Protein AF-A0A2M9IHD3-F1 (afdb_monomer_lite)

pLDDT: mean 84.67, std 17.55, range [37.66, 98.06]

Radius of gyration: 22.71 Å; chains: 1; bounding box: 38×75×47 Å

Sequence (118 aa):
MARRGKSAPREAASTNPVRHGYILTERGHSLRPVMVALAAWGNRHLAPQDRAMILVDAETGQEAEPVVVDARTGKSLDDSDAYVFTAGPAAGGPMRARHTELERQRRSRSAEPEPGAA

Secondary structure (DSSP, 8-state):
------PPP-PPP-TTTT-------HHHHTTHHHHHHHHHHHHTTS-GGG-S---B-TTT-PBP----B-TTT--BS--TTTS-----TT--HHHHHHHHHHHHHHHHHHTS--TT--

Foldseek 3Di:
DDDDDPDDDFDFDDDPPGDTDDDADPVRVVCVLVVQVVLLVVCVPDDPVRRPDFDADPPPRHGDNDFDADPVPRHGPPPPVVDDDAADPPGDPVRNVVRVVVVVVVVVVVPDDDPDDD

Structure (mmCIF, N/CA/C/O backbone):
data_AF-A0A2M9IHD3-F1
#
_entry.id   AF-A0A2M9IHD3-F1
#
loop_
_atom_site.group_PDB
_atom_site.id
_atom_site.type_symbol
_atom_site.label_atom_id
_atom_site.label_alt_id
_atom_site.label_comp_id
_atom_site.label_asym_id
_atom_site.label_entity_id
_atom_site.label_seq_id
_atom_site.pdbx_PDB_ins_code
_atom_site.Cartn_x
_atom_site.Cartn_y
_atom_site.Cartn_z
_atom_site.occupancy
_atom_site.B_iso_or_equiv
_atom_site.auth_seq_id
_atom_site.auth_comp_id
_atom_site.auth_asym_id
_atom_site.auth_atom_id
_atom_site.pdbx_PDB_model_num
ATOM 1 N N . MET A 1 1 ? 21.195 10.715 -25.437 1.00 41.06 1 MET A N 1
ATOM 2 C CA . MET A 1 1 ? 20.824 10.046 -24.168 1.00 41.06 1 MET A CA 1
ATOM 3 C C . MET A 1 1 ? 21.529 10.749 -23.015 1.00 41.06 1 MET A C 1
ATOM 5 O O . MET A 1 1 ? 22.746 10.799 -23.040 1.00 41.06 1 MET A O 1
ATOM 9 N N . ALA A 1 2 ? 20.800 11.278 -22.028 1.00 37.66 2 ALA A N 1
ATOM 10 C CA . ALA A 1 2 ? 21.337 11.607 -20.701 1.00 37.66 2 ALA A CA 1
ATOM 11 C C . ALA A 1 2 ? 20.174 11.611 -19.694 1.00 37.66 2 ALA A C 1
ATOM 13 O O . ALA A 1 2 ? 19.238 12.401 -19.816 1.00 37.66 2 ALA A O 1
ATOM 14 N N . ARG A 1 3 ? 20.195 10.665 -18.746 1.00 44.22 3 ARG A N 1
ATOM 15 C CA . ARG A 1 3 ? 19.185 10.523 -17.688 1.00 44.22 3 ARG A CA 1
ATOM 16 C C . ARG A 1 3 ? 19.289 11.726 -16.752 1.00 44.22 3 ARG A C 1
ATOM 18 O O . ARG A 1 3 ? 20.282 11.877 -16.050 1.00 44.22 3 ARG A O 1
ATOM 25 N N . ARG A 1 4 ? 18.263 12.576 -16.743 1.00 42.84 4 ARG A N 1
ATOM 26 C CA . ARG A 1 4 ? 18.150 13.699 -15.809 1.00 42.84 4 ARG A CA 1
ATOM 27 C C . ARG A 1 4 ? 17.711 13.139 -14.450 1.00 42.84 4 ARG A C 1
ATOM 29 O O . ARG A 1 4 ? 16.627 12.569 -14.336 1.00 42.84 4 ARG A O 1
ATOM 36 N N . GLY A 1 5 ? 18.596 13.213 -13.457 1.00 44.59 5 GLY A N 1
ATOM 37 C CA . GLY A 1 5 ? 18.320 12.788 -12.086 1.00 44.59 5 GLY A CA 1
ATOM 38 C C . GLY A 1 5 ? 17.149 13.572 -11.492 1.00 44.59 5 GLY A C 1
ATOM 39 O O . GLY A 1 5 ? 17.089 14.793 -11.618 1.00 44.59 5 GLY A O 1
ATOM 40 N N . LYS A 1 6 ? 16.204 12.867 -10.860 1.00 51.09 6 LYS A N 1
ATOM 41 C CA . LYS A 1 6 ? 15.128 13.468 -10.061 1.00 51.09 6 LYS A CA 1
ATOM 42 C C . LYS A 1 6 ? 15.717 13.963 -8.738 1.00 51.09 6 LYS A C 1
ATOM 44 O O . LYS A 1 6 ? 15.665 13.250 -7.741 1.00 51.09 6 LYS A O 1
ATOM 49 N N . SER A 1 7 ? 16.298 15.156 -8.737 1.00 49.62 7 SER A N 1
ATOM 50 C CA . SER A 1 7 ? 16.605 15.872 -7.498 1.00 49.62 7 SER A CA 1
ATOM 51 C C . SER A 1 7 ? 15.348 16.609 -7.041 1.00 49.62 7 SER A C 1
ATOM 53 O O . SER A 1 7 ? 14.761 17.359 -7.818 1.00 49.62 7 SER A O 1
ATOM 55 N N . ALA A 1 8 ? 14.915 16.361 -5.803 1.00 58.06 8 ALA A N 1
ATOM 56 C CA . ALA A 1 8 ? 13.838 17.113 -5.161 1.00 58.06 8 ALA A CA 1
ATOM 57 C C . ALA A 1 8 ? 14.192 18.614 -5.114 1.00 58.06 8 ALA A C 1
ATOM 59 O O . ALA A 1 8 ? 15.370 18.935 -4.907 1.00 58.06 8 ALA A O 1
ATOM 60 N N . PRO A 1 9 ? 13.223 19.531 -5.292 1.00 48.25 9 PRO A N 1
ATOM 61 C CA . PRO A 1 9 ? 13.486 20.953 -5.126 1.00 48.25 9 PRO A CA 1
ATOM 62 C C . PRO A 1 9 ? 13.865 21.220 -3.662 1.00 48.25 9 PRO A C 1
ATOM 64 O O . PRO A 1 9 ? 13.101 20.935 -2.744 1.00 48.25 9 PRO A O 1
ATOM 67 N N . ARG A 1 10 ? 15.087 21.717 -3.446 1.00 57.22 10 ARG A N 1
ATOM 68 C CA . ARG A 1 10 ? 15.514 22.312 -2.177 1.00 57.22 10 ARG A CA 1
ATOM 69 C C . ARG A 1 10 ? 15.210 23.801 -2.273 1.00 57.22 10 ARG A C 1
ATOM 71 O O . ARG A 1 10 ? 15.922 24.508 -2.979 1.00 57.22 10 ARG A O 1
ATOM 78 N N . GLU A 1 11 ? 14.167 24.272 -1.603 1.00 58.88 11 GLU A N 1
ATOM 79 C CA . GLU A 1 11 ? 13.998 25.712 -1.403 1.00 58.88 11 GLU A CA 1
ATOM 80 C C . GLU A 1 11 ? 15.051 26.201 -0.399 1.00 58.88 11 GLU A C 1
ATOM 82 O O . GLU A 1 11 ? 15.329 25.547 0.613 1.00 58.88 11 GLU A O 1
ATOM 87 N N . ALA A 1 12 ? 15.711 27.313 -0.730 1.00 49.53 12 ALA A N 1
ATOM 88 C CA . ALA A 1 12 ? 16.733 27.914 0.112 1.00 49.53 12 ALA A CA 1
ATOM 89 C C . ALA A 1 12 ? 16.079 28.440 1.394 1.00 49.53 12 ALA A C 1
ATOM 91 O O . ALA A 1 12 ? 15.225 29.321 1.363 1.00 49.53 12 ALA A O 1
ATOM 92 N N . ALA A 1 13 ? 16.476 27.867 2.522 1.00 53.69 13 ALA A N 1
ATOM 93 C CA . ALA A 1 13 ? 15.867 28.128 3.809 1.00 53.69 13 ALA A CA 1
ATOM 94 C C . ALA A 1 13 ? 16.714 29.098 4.644 1.00 53.69 13 ALA A C 1
ATOM 96 O O . ALA A 1 13 ? 17.927 28.928 4.756 1.00 53.69 13 ALA A O 1
ATOM 97 N N . SER A 1 14 ? 16.017 30.093 5.203 1.00 55.59 14 SER A N 1
ATOM 98 C CA . SER A 1 14 ? 16.350 31.011 6.306 1.00 55.59 14 SER A CA 1
ATOM 99 C C . SER A 1 14 ? 17.826 31.144 6.705 1.00 55.59 14 SER A C 1
ATOM 101 O O . SER A 1 14 ? 18.459 30.216 7.214 1.00 55.59 14 SER A O 1
ATOM 103 N N . THR A 1 15 ? 18.357 32.359 6.585 1.00 60.22 15 THR A N 1
ATOM 104 C CA . THR A 1 15 ? 19.705 32.714 7.033 1.00 60.22 15 THR A CA 1
ATOM 105 C C . THR A 1 15 ? 19.782 32.827 8.559 1.00 60.22 15 THR A C 1
ATOM 107 O O . THR A 1 15 ? 19.389 33.836 9.136 1.00 60.22 15 THR A O 1
ATOM 110 N N . ASN A 1 16 ? 20.391 31.796 9.153 1.00 61.38 16 ASN A N 1
ATOM 111 C CA . ASN A 1 16 ? 21.016 31.705 10.479 1.00 61.38 16 ASN A CA 1
ATOM 112 C C . ASN A 1 16 ? 20.156 31.179 11.662 1.00 61.38 16 ASN A C 1
ATOM 114 O O . ASN A 1 16 ? 19.377 31.937 12.239 1.00 61.38 16 ASN A O 1
ATOM 118 N N . PRO A 1 17 ? 20.349 29.908 12.089 1.00 66.12 17 PRO A N 1
ATOM 119 C CA . PRO A 1 17 ? 21.169 28.873 11.447 1.00 66.12 17 PRO A CA 1
ATOM 120 C C . PRO A 1 17 ? 20.510 28.383 10.149 1.00 66.12 17 PRO A C 1
ATOM 122 O O . PRO A 1 17 ? 19.286 28.291 10.074 1.00 66.12 17 PRO A O 1
ATOM 125 N N . VAL A 1 18 ? 21.310 28.056 9.126 1.00 72.38 18 VAL A N 1
ATOM 126 C CA . VAL A 1 18 ? 20.801 27.462 7.874 1.00 72.38 18 VAL A CA 1
ATOM 127 C C . VAL A 1 18 ? 20.145 26.122 8.206 1.00 72.38 18 VAL A C 1
ATOM 129 O O . VAL A 1 18 ? 20.812 25.183 8.636 1.00 72.38 18 VAL A O 1
ATOM 132 N N . ARG A 1 19 ? 18.826 26.031 8.028 1.00 80.19 19 ARG A N 1
ATOM 133 C CA . ARG A 1 19 ? 18.046 24.810 8.275 1.00 80.19 19 ARG A CA 1
ATOM 134 C C . ARG A 1 19 ? 17.508 24.284 6.961 1.00 80.19 19 ARG A C 1
ATOM 136 O O . ARG A 1 19 ? 16.649 24.919 6.379 1.00 80.19 19 ARG A O 1
ATOM 143 N N . HIS A 1 20 ? 17.941 23.117 6.503 1.00 81.81 20 HIS A N 1
ATOM 144 C CA . HIS A 1 20 ? 17.331 22.510 5.320 1.00 81.81 20 HIS A CA 1
ATOM 145 C C . HIS A 1 20 ? 15.980 21.876 5.668 1.00 81.81 20 HIS A C 1
ATOM 147 O O . HIS A 1 20 ? 15.902 21.026 6.554 1.00 81.81 20 HIS A O 1
ATOM 153 N N . GLY A 1 21 ? 14.929 22.280 4.953 1.00 79.44 21 GLY A N 1
ATOM 154 C CA . GLY A 1 21 ? 13.629 21.616 4.994 1.00 79.44 21 GLY A CA 1
ATOM 155 C C . GLY A 1 21 ? 13.599 20.385 4.085 1.00 79.44 21 GLY A C 1
ATOM 156 O O . GLY A 1 21 ? 14.201 20.381 3.009 1.00 79.44 21 GLY A O 1
ATOM 157 N N . TYR A 1 22 ? 12.876 19.350 4.509 1.00 88.94 22 TYR A N 1
ATOM 158 C CA . TYR A 1 22 ? 12.524 18.210 3.666 1.00 88.94 22 TYR A CA 1
ATOM 159 C C . TYR A 1 22 ? 11.059 18.339 3.275 1.00 88.94 22 TYR A C 1
ATOM 161 O O . TYR A 1 22 ? 10.173 18.203 4.115 1.00 88.94 22 TYR A O 1
ATOM 169 N N . ILE A 1 23 ? 10.814 18.610 1.998 1.00 91.81 23 ILE A N 1
ATOM 170 C CA . ILE A 1 23 ? 9.468 18.681 1.437 1.00 91.81 23 ILE A CA 1
ATOM 171 C C . ILE A 1 23 ? 9.259 17.426 0.596 1.00 91.81 23 ILE A C 1
ATOM 173 O O . ILE A 1 23 ? 10.150 17.002 -0.151 1.00 91.81 23 ILE A O 1
ATOM 177 N N . LEU A 1 24 ? 8.092 16.801 0.743 1.00 93.69 24 LEU A N 1
ATOM 178 C CA . LEU A 1 24 ? 7.739 15.658 -0.084 1.00 93.69 24 LEU A CA 1
ATOM 179 C C . LEU A 1 24 ? 7.603 16.103 -1.541 1.00 93.69 24 LEU A C 1
ATOM 181 O O . LEU A 1 24 ? 7.003 17.121 -1.866 1.00 93.69 24 LEU A O 1
ATOM 185 N N . THR A 1 25 ? 8.163 15.300 -2.437 1.00 96.31 25 THR A N 1
ATOM 186 C CA . THR A 1 25 ? 7.859 15.420 -3.866 1.00 96.31 25 THR A CA 1
ATOM 187 C C . THR A 1 25 ? 6.487 14.815 -4.148 1.00 96.31 25 THR A C 1
ATOM 189 O O . THR A 1 25 ? 5.971 14.047 -3.338 1.00 96.31 25 THR A O 1
ATOM 192 N N . GLU A 1 26 ? 5.937 15.043 -5.337 1.00 95.69 26 GLU A N 1
ATOM 193 C CA . GLU A 1 26 ? 4.734 14.342 -5.811 1.00 95.69 26 GLU A CA 1
ATOM 194 C C . GLU A 1 26 ? 4.859 12.811 -5.673 1.00 95.69 26 GLU A C 1
ATOM 196 O O . GLU A 1 26 ? 3.969 12.142 -5.154 1.00 95.69 26 GLU A O 1
ATOM 201 N N . ARG A 1 27 ? 6.029 12.253 -6.020 1.00 96.19 27 ARG A N 1
ATOM 202 C CA . ARG A 1 27 ? 6.331 10.825 -5.819 1.00 96.19 27 ARG A CA 1
ATOM 203 C C . ARG A 1 27 ? 6.370 10.434 -4.338 1.00 96.19 27 ARG A C 1
ATOM 205 O O . ARG A 1 27 ? 6.079 9.296 -3.996 1.00 96.19 27 ARG A O 1
ATOM 212 N N . GLY A 1 28 ? 6.776 11.353 -3.467 1.00 96.19 28 GLY A N 1
ATOM 213 C CA . GLY A 1 28 ? 6.729 11.157 -2.020 1.00 96.19 28 GLY A CA 1
ATOM 214 C C . GLY A 1 28 ? 5.289 11.098 -1.516 1.00 96.19 28 GLY A C 1
ATOM 215 O O . GLY A 1 28 ? 4.936 10.176 -0.788 1.00 96.19 28 GLY A O 1
ATOM 216 N N . HIS A 1 29 ? 4.437 12.018 -1.968 1.00 96.19 29 HIS A N 1
ATOM 217 C CA . HIS A 1 29 ? 3.009 12.006 -1.647 1.00 96.19 29 HIS A CA 1
ATOM 218 C C . HIS A 1 29 ? 2.309 10.736 -2.147 1.00 96.19 29 HIS A C 1
ATOM 220 O O . HIS A 1 29 ? 1.478 10.173 -1.433 1.00 96.19 29 HIS A O 1
ATOM 226 N N . SER A 1 30 ? 2.699 10.213 -3.314 1.00 96.50 30 SER A N 1
ATOM 227 C CA . SER A 1 30 ? 2.112 8.985 -3.863 1.00 96.50 30 SER A CA 1
ATOM 228 C C . SER A 1 30 ? 2.458 7.709 -3.077 1.00 96.50 30 SER A C 1
ATOM 230 O O . SER A 1 30 ? 1.950 6.643 -3.413 1.00 96.50 30 SER A O 1
ATOM 232 N N . LEU A 1 31 ? 3.310 7.774 -2.044 1.00 97.31 31 LEU A N 1
ATOM 233 C CA . LEU A 1 31 ? 3.607 6.639 -1.158 1.00 97.31 31 LEU A CA 1
ATOM 234 C C . LEU A 1 31 ? 2.588 6.455 -0.030 1.00 97.31 31 LEU A C 1
ATOM 236 O O . LEU A 1 31 ? 2.654 5.449 0.677 1.00 97.31 31 LEU A O 1
ATOM 240 N N . ARG A 1 32 ? 1.635 7.379 0.150 1.00 96.00 32 ARG A N 1
ATOM 241 C CA . ARG A 1 32 ? 0.644 7.285 1.231 1.00 96.00 32 ARG A CA 1
ATOM 242 C C . ARG A 1 32 ? -0.075 5.922 1.305 1.00 96.00 32 ARG A C 1
ATOM 244 O O . ARG A 1 32 ? -0.137 5.395 2.415 1.00 96.00 32 ARG A O 1
ATOM 251 N N . PRO A 1 33 ? -0.537 5.297 0.201 1.00 95.81 33 PRO A N 1
ATOM 252 C CA . PRO A 1 33 ? -1.170 3.975 0.264 1.00 95.81 33 PRO A CA 1
ATOM 253 C C . PRO A 1 33 ? -0.254 2.875 0.820 1.00 95.81 33 PRO A C 1
ATOM 255 O O . PRO A 1 33 ? -0.709 2.010 1.561 1.00 95.81 33 PRO A O 1
ATOM 258 N N . VAL A 1 34 ? 1.050 2.935 0.527 1.00 96.31 34 VAL A N 1
ATOM 259 C CA . VAL A 1 34 ? 2.037 1.980 1.059 1.00 96.31 34 VAL A CA 1
ATOM 260 C C . VAL A 1 34 ? 2.194 2.156 2.569 1.00 96.31 34 VAL A C 1
ATOM 262 O O . VAL A 1 34 ? 2.197 1.174 3.304 1.00 96.31 34 VAL A O 1
ATOM 265 N N . MET A 1 35 ? 2.272 3.402 3.045 1.00 96.56 35 MET A N 1
ATOM 266 C CA . MET A 1 35 ? 2.364 3.696 4.481 1.00 96.56 35 MET A CA 1
ATOM 267 C C . MET A 1 35 ? 1.125 3.212 5.245 1.00 96.56 35 MET A C 1
ATOM 269 O O . MET A 1 35 ? 1.255 2.666 6.337 1.00 96.56 35 MET A O 1
ATOM 273 N N . VAL A 1 36 ? -0.064 3.373 4.656 1.00 97.00 36 VAL A N 1
ATOM 274 C CA . VAL A 1 36 ? -1.325 2.865 5.219 1.00 97.00 36 VAL A CA 1
ATOM 275 C C . VAL A 1 36 ? -1.308 1.338 5.320 1.00 97.00 36 VAL A C 1
ATOM 277 O O . VAL A 1 36 ? -1.609 0.801 6.382 1.00 97.00 36 VAL A O 1
ATOM 280 N N . ALA A 1 37 ? -0.896 0.641 4.257 1.00 95.38 37 ALA A N 1
ATOM 281 C CA . ALA A 1 37 ? -0.804 -0.819 4.264 1.00 95.38 37 ALA A CA 1
ATOM 282 C C . ALA A 1 37 ? 0.182 -1.340 5.326 1.00 95.38 37 ALA A C 1
ATOM 284 O O . ALA A 1 37 ? -0.109 -2.320 6.009 1.00 95.38 37 ALA A O 1
ATOM 285 N N . LEU A 1 38 ? 1.324 -0.667 5.511 1.00 95.44 38 LEU A N 1
ATOM 286 C CA . LEU A 1 38 ? 2.297 -1.021 6.550 1.00 95.44 38 LEU A CA 1
ATOM 287 C C . LEU A 1 38 ? 1.737 -0.836 7.967 1.00 95.44 38 LEU A C 1
ATOM 289 O O . LEU A 1 38 ? 1.962 -1.693 8.819 1.00 95.44 38 LEU A O 1
ATOM 293 N N . ALA A 1 39 ? 0.998 0.249 8.218 1.00 94.88 39 ALA A N 1
ATOM 294 C CA . ALA A 1 39 ? 0.353 0.478 9.511 1.00 94.88 39 ALA A CA 1
ATOM 295 C C . ALA A 1 39 ? -0.706 -0.597 9.813 1.00 94.88 39 ALA A C 1
ATOM 297 O O . ALA A 1 39 ? -0.708 -1.168 10.903 1.00 94.88 39 ALA A O 1
ATOM 298 N N . ALA A 1 40 ? -1.551 -0.926 8.829 1.00 94.31 40 ALA A N 1
ATOM 299 C CA . ALA A 1 40 ? -2.553 -1.984 8.955 1.00 94.31 40 ALA A CA 1
ATOM 300 C C . ALA A 1 40 ? -1.910 -3.353 9.227 1.00 94.31 40 ALA A C 1
ATOM 302 O O . ALA A 1 40 ? -2.325 -4.067 10.138 1.00 94.31 40 ALA A O 1
ATOM 303 N N . TRP A 1 41 ? -0.842 -3.693 8.495 1.00 93.88 41 TRP A N 1
ATOM 304 C CA . TRP A 1 41 ? -0.080 -4.921 8.727 1.00 93.88 41 TRP A CA 1
ATOM 305 C C . TRP A 1 41 ? 0.479 -4.996 10.156 1.00 93.88 41 TRP A C 1
ATOM 307 O O . TRP A 1 41 ? 0.318 -6.023 10.812 1.00 93.88 41 TRP A O 1
ATOM 317 N N . GLY A 1 42 ? 1.070 -3.908 10.663 1.00 94.25 42 GLY A N 1
ATOM 318 C CA . GLY A 1 42 ? 1.581 -3.852 12.036 1.00 94.25 42 GLY A CA 1
ATOM 319 C C . GLY A 1 42 ? 0.487 -4.074 13.086 1.00 94.25 42 GLY A C 1
ATOM 320 O O . GLY A 1 42 ? 0.675 -4.843 14.027 1.00 94.25 42 GLY A O 1
ATOM 321 N N . ASN A 1 43 ? -0.687 -3.471 12.886 1.00 95.69 43 ASN A N 1
ATOM 322 C CA . ASN A 1 43 ? -1.816 -3.579 13.812 1.00 95.69 43 ASN A CA 1
ATOM 323 C C . ASN A 1 43 ? -2.541 -4.931 13.765 1.00 95.69 43 ASN A C 1
ATOM 325 O O . ASN A 1 43 ? -3.184 -5.305 14.747 1.00 95.69 43 ASN A O 1
ATOM 329 N N . ARG A 1 44 ? -2.432 -5.685 12.662 1.00 92.62 44 ARG A N 1
ATOM 330 C CA . ARG A 1 44 ? -3.097 -6.990 12.488 1.00 92.62 44 ARG A CA 1
ATOM 331 C C . ARG A 1 44 ? -2.670 -8.030 13.527 1.00 92.62 44 ARG A C 1
ATOM 333 O O . ARG A 1 44 ? -3.419 -8.960 13.809 1.00 92.62 44 ARG A O 1
ATOM 340 N N . HIS A 1 45 ? -1.472 -7.881 14.083 1.00 92.19 45 HIS A N 1
ATOM 341 C CA . HIS A 1 45 ? -0.896 -8.809 15.057 1.00 92.19 45 HIS A CA 1
ATOM 342 C C . HIS A 1 45 ? -1.077 -8.359 16.515 1.00 92.19 45 HIS A C 1
ATOM 344 O O . HIS A 1 45 ? -0.588 -9.029 17.421 1.00 92.19 45 HIS A O 1
ATOM 350 N N . LEU A 1 46 ? -1.764 -7.236 16.741 1.00 95.06 46 LEU A N 1
ATOM 351 C CA . LEU A 1 46 ? -1.978 -6.639 18.056 1.00 95.06 46 LEU A CA 1
ATOM 352 C C . LEU A 1 46 ? -3.460 -6.684 18.428 1.00 95.06 46 LEU A C 1
ATOM 354 O O . LEU A 1 46 ? -4.334 -6.483 17.575 1.00 95.06 46 LEU A O 1
ATOM 358 N N . ALA A 1 47 ? -3.746 -6.886 19.715 1.00 95.88 47 ALA A N 1
ATOM 359 C CA . ALA A 1 47 ? -5.088 -6.646 20.223 1.00 95.88 47 ALA A CA 1
ATOM 360 C C . ALA A 1 47 ? -5.420 -5.143 20.112 1.00 95.88 47 ALA A C 1
ATOM 362 O O . ALA A 1 47 ? -4.504 -4.319 20.189 1.00 95.88 47 ALA A O 1
ATOM 363 N N . PRO A 1 48 ? -6.697 -4.754 19.935 1.00 94.12 48 PRO A N 1
ATOM 364 C CA . PRO A 1 48 ? -7.071 -3.353 19.731 1.00 94.12 48 PRO A CA 1
ATOM 365 C C . PRO A 1 48 ? -6.509 -2.393 20.790 1.00 94.12 48 PRO A C 1
ATOM 367 O O . PRO A 1 48 ? -6.013 -1.326 20.445 1.00 94.12 48 PRO A O 1
ATOM 370 N N . GLN A 1 49 ? -6.510 -2.799 22.062 1.00 96.00 49 GLN A N 1
ATOM 371 C CA . GLN A 1 49 ? -5.995 -2.002 23.180 1.00 96.00 49 GLN A CA 1
ATOM 372 C C . GLN A 1 49 ? -4.467 -1.817 23.188 1.00 96.00 49 GLN A C 1
ATOM 374 O O . GLN A 1 49 ? -3.974 -0.906 23.846 1.00 96.00 49 GLN A O 1
ATOM 379 N N . ASP A 1 50 ? -3.726 -2.653 22.456 1.00 97.12 50 ASP A N 1
ATOM 380 C CA . ASP A 1 50 ? -2.260 -2.618 22.400 1.00 97.12 50 ASP A CA 1
ATOM 381 C C . ASP A 1 50 ? -1.742 -1.809 21.193 1.00 97.12 50 ASP A C 1
ATOM 383 O O . ASP A 1 50 ? -0.533 -1.647 21.004 1.00 97.12 50 ASP A O 1
ATOM 387 N N . ARG A 1 51 ? -2.642 -1.283 20.346 1.00 96.50 51 ARG A N 1
ATOM 388 C CA . ARG A 1 51 ? -2.291 -0.482 19.165 1.00 96.50 51 ARG A CA 1
ATOM 389 C C . ARG A 1 51 ? -1.919 0.942 19.578 1.00 96.50 51 ARG A C 1
ATOM 391 O O . ARG A 1 51 ? -2.774 1.746 19.931 1.00 96.50 51 ARG A O 1
ATOM 398 N N . ALA A 1 52 ? -0.640 1.290 19.455 1.00 95.50 52 ALA A N 1
ATOM 399 C CA . ALA A 1 52 ? -0.150 2.640 19.758 1.00 95.50 52 ALA A CA 1
ATOM 400 C C . ALA A 1 52 ? -0.585 3.710 18.734 1.00 95.50 52 ALA A C 1
ATOM 402 O O . ALA A 1 52 ? -0.554 4.904 19.029 1.00 95.50 52 ALA A O 1
ATOM 403 N N . MET A 1 53 ? -0.957 3.300 17.518 1.00 95.31 53 MET A N 1
ATOM 404 C CA . MET A 1 53 ? -1.428 4.184 16.452 1.00 95.31 53 MET A CA 1
ATOM 405 C C . MET A 1 53 ? -2.483 3.458 15.618 1.00 95.31 53 MET A C 1
ATOM 407 O O . MET A 1 53 ? -2.261 2.328 15.187 1.00 95.31 53 MET A O 1
ATOM 411 N N . ILE A 1 54 ? -3.595 4.133 15.335 1.00 96.62 54 ILE A N 1
ATOM 412 C CA . ILE A 1 54 ? -4.653 3.655 14.437 1.00 96.62 54 ILE A CA 1
ATOM 413 C C . ILE A 1 54 ? -4.892 4.664 13.312 1.00 96.62 54 ILE A C 1
ATOM 415 O O . ILE A 1 54 ? -4.599 5.854 13.458 1.00 96.62 54 ILE A O 1
ATOM 419 N N . LEU A 1 55 ? -5.401 4.187 12.176 1.00 96.62 55 LEU A N 1
ATOM 420 C CA . LEU A 1 55 ? -5.878 5.055 11.105 1.00 96.62 55 LEU A CA 1
ATOM 421 C C . LEU A 1 55 ? -7.369 5.286 11.316 1.00 96.62 55 LEU A C 1
ATOM 423 O O . LEU A 1 55 ? -8.127 4.327 11.389 1.00 96.62 55 LEU A O 1
AT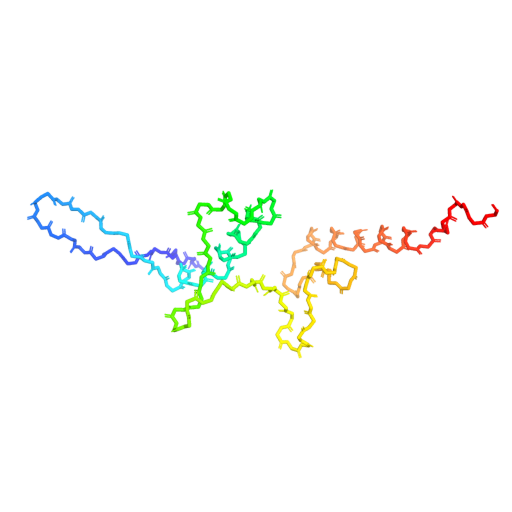OM 427 N N . VAL A 1 56 ? -7.782 6.546 11.373 1.00 97.31 56 VAL A N 1
ATOM 428 C CA . VAL A 1 56 ? -9.195 6.916 11.458 1.00 97.31 56 VAL A CA 1
ATOM 429 C C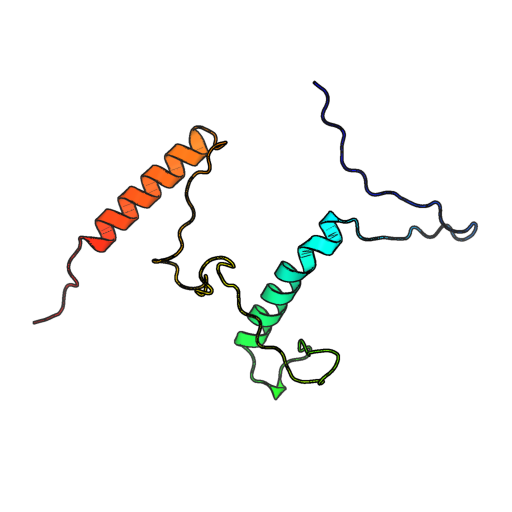 . VAL A 1 56 ? -9.609 7.721 10.238 1.00 97.31 56 VAL A C 1
ATOM 431 O O . VAL A 1 56 ? -8.790 8.420 9.630 1.00 97.31 56 VAL A O 1
ATOM 434 N N . ASP A 1 57 ? -10.886 7.630 9.895 1.00 97.75 57 ASP A N 1
ATOM 435 C CA . ASP A 1 57 ? -11.531 8.602 9.029 1.00 97.75 57 ASP A CA 1
ATOM 436 C C . ASP A 1 57 ? -11.595 9.960 9.750 1.00 97.75 57 ASP A C 1
ATOM 438 O O . ASP A 1 57 ? -11.992 10.050 10.913 1.00 97.75 57 ASP A O 1
ATOM 442 N N . ALA A 1 58 ? -11.143 11.019 9.077 1.00 97.12 58 ALA A N 1
ATOM 443 C CA . ALA A 1 58 ? -10.958 12.323 9.709 1.00 97.12 58 ALA A CA 1
ATOM 444 C C . ALA A 1 58 ? -12.278 13.052 10.011 1.00 97.12 58 ALA A C 1
ATOM 446 O O . ALA A 1 58 ? -12.289 13.940 10.861 1.00 97.12 58 ALA A O 1
ATOM 447 N N . GLU A 1 59 ? -13.366 12.704 9.323 1.00 98.06 59 GLU A N 1
ATOM 448 C CA . GLU A 1 59 ? -14.671 13.346 9.495 1.00 98.06 59 GLU A CA 1
ATOM 449 C C . GLU A 1 59 ? -15.491 12.649 10.585 1.00 98.06 59 GLU A C 1
ATOM 451 O O . GLU A 1 59 ? -16.117 13.303 11.416 1.00 98.06 59 GLU A O 1
ATOM 456 N N . THR A 1 60 ? -15.469 11.316 10.602 1.00 98.00 60 THR A N 1
ATOM 457 C CA . THR A 1 60 ? -16.286 10.482 11.497 1.00 98.00 60 THR A CA 1
ATOM 458 C C . THR A 1 60 ? -15.546 10.026 12.754 1.00 98.00 60 THR A C 1
ATOM 460 O O . THR A 1 60 ? -16.183 9.645 13.735 1.00 98.00 60 THR A O 1
ATOM 463 N N . GLY A 1 61 ? -14.210 10.027 12.734 1.00 97.56 61 GLY A N 1
ATOM 464 C CA . GLY A 1 61 ? -13.367 9.498 13.807 1.00 97.56 61 GLY A CA 1
ATOM 465 C C . GLY A 1 61 ? -13.368 7.970 13.920 1.00 97.56 61 GLY A C 1
ATOM 466 O O . GLY A 1 61 ? -12.772 7.435 14.854 1.00 97.56 61 GLY A O 1
ATOM 467 N N . GLN A 1 62 ? -14.026 7.255 13.002 1.00 97.56 62 GLN A N 1
ATOM 468 C CA . GLN A 1 62 ? -14.082 5.794 13.024 1.00 97.56 62 GLN A CA 1
ATOM 469 C C . GLN A 1 62 ? -12.758 5.185 12.556 1.00 97.56 62 GLN A C 1
ATOM 471 O O . GLN A 1 62 ? -12.150 5.674 11.602 1.00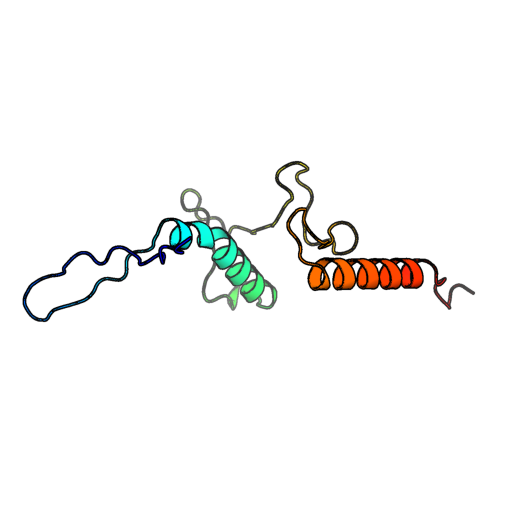 97.56 62 GLN A O 1
ATOM 476 N N . GLU A 1 63 ? -12.316 4.110 13.217 1.00 95.50 63 GLU A N 1
ATOM 477 C CA . GLU A 1 63 ? -11.140 3.348 12.783 1.00 95.50 63 GLU A CA 1
ATOM 478 C C . GLU A 1 63 ? -11.394 2.759 11.391 1.00 95.50 63 GLU A C 1
ATOM 480 O O . GLU A 1 63 ? -12.398 2.088 11.148 1.00 95.50 63 GLU A O 1
ATOM 485 N N . ALA A 1 64 ? -10.483 3.045 10.467 1.00 95.25 64 ALA A N 1
ATOM 486 C CA . ALA A 1 64 ? -10.523 2.522 9.117 1.00 95.25 64 ALA A CA 1
ATOM 487 C C . ALA A 1 64 ? -9.864 1.141 9.084 1.00 95.25 64 ALA A C 1
ATOM 489 O O . ALA A 1 64 ? -8.767 0.975 9.615 1.00 95.25 64 ALA A O 1
ATOM 490 N N . GLU A 1 65 ? -10.484 0.194 8.380 1.00 92.00 65 GLU A N 1
ATOM 491 C CA . GLU A 1 65 ? -9.887 -1.098 8.025 1.00 92.00 65 GLU A CA 1
ATOM 492 C C . GLU A 1 65 ? -9.371 -1.023 6.576 1.00 92.00 65 GLU A C 1
ATOM 494 O O . GLU A 1 65 ? -10.165 -1.097 5.631 1.00 92.00 65 GLU A O 1
ATOM 499 N N . PRO A 1 66 ? -8.063 -0.803 6.344 1.00 94.38 66 PRO A N 1
ATOM 500 C CA . PRO A 1 66 ? -7.555 -0.586 4.999 1.00 94.38 66 PRO A CA 1
ATOM 501 C C . PRO A 1 66 ? -7.439 -1.907 4.240 1.00 94.38 66 PRO A C 1
ATOM 503 O O . PRO A 1 66 ? -6.722 -2.813 4.656 1.00 94.38 66 PRO A O 1
ATOM 506 N N . VAL A 1 67 ? -8.068 -1.978 3.068 1.00 92.94 67 VAL A N 1
ATOM 507 C CA . VAL A 1 67 ? -7.973 -3.124 2.153 1.00 92.94 67 VAL A CA 1
ATOM 508 C C . VAL A 1 67 ? -7.331 -2.715 0.831 1.00 92.94 67 VAL A C 1
ATOM 510 O O . VAL A 1 67 ? -7.476 -1.579 0.374 1.00 92.94 67 VAL A O 1
ATOM 513 N N . VAL A 1 68 ? -6.616 -3.647 0.198 1.00 94.19 68 VAL A N 1
ATOM 514 C CA . VAL A 1 68 ? -6.041 -3.445 -1.137 1.00 94.19 68 VAL A CA 1
ATOM 515 C C . VAL A 1 68 ? -6.853 -4.250 -2.136 1.00 94.19 68 VAL A C 1
ATOM 517 O O . VAL A 1 68 ? -6.895 -5.476 -2.069 1.00 94.19 68 VAL A O 1
ATOM 520 N N . VAL A 1 69 ? -7.484 -3.552 -3.073 1.00 95.88 69 VAL A N 1
ATOM 521 C CA . VAL A 1 69 ? -8.360 -4.151 -4.082 1.00 95.88 69 VAL A CA 1
ATOM 522 C C . VAL A 1 69 ? -7.865 -3.839 -5.491 1.00 95.88 69 VAL A C 1
ATOM 524 O O . VAL A 1 69 ? -7.237 -2.804 -5.729 1.00 95.88 69 VAL A O 1
ATOM 527 N N . ASP A 1 70 ? -8.180 -4.710 -6.447 1.00 96.38 70 ASP A N 1
ATOM 528 C CA . ASP A 1 70 ? -8.154 -4.346 -7.860 1.00 96.38 70 ASP A CA 1
ATOM 529 C C . ASP A 1 70 ? -9.264 -3.323 -8.111 1.00 96.38 70 ASP A C 1
ATOM 531 O O . ASP A 1 70 ? -10.449 -3.651 -8.087 1.00 96.38 70 ASP A O 1
ATOM 535 N N . ALA A 1 71 ? -8.879 -2.079 -8.391 1.00 96.50 71 ALA A N 1
ATOM 536 C CA . ALA A 1 71 ? -9.812 -0.981 -8.622 1.00 96.50 71 ALA A CA 1
ATOM 537 C C . ALA A 1 71 ? -10.818 -1.251 -9.757 1.00 96.50 71 ALA A C 1
ATOM 539 O O . ALA A 1 71 ? -11.884 -0.642 -9.782 1.00 96.50 71 ALA A O 1
ATOM 540 N N . ARG A 1 72 ? -10.505 -2.146 -10.705 1.00 97.12 72 ARG A N 1
ATOM 541 C CA . ARG A 1 72 ? -11.415 -2.481 -11.808 1.00 97.12 72 ARG A CA 1
ATOM 542 C C . ARG A 1 72 ? -12.509 -3.459 -11.408 1.00 97.12 72 ARG A C 1
ATOM 544 O O . ARG A 1 72 ? -13.593 -3.409 -11.979 1.00 97.12 72 ARG A O 1
ATOM 551 N N . THR A 1 73 ? -12.204 -4.389 -10.510 1.00 95.94 73 THR A N 1
ATOM 552 C CA . THR A 1 73 ? -13.101 -5.504 -10.174 1.00 95.94 73 THR A CA 1
ATOM 553 C C . THR A 1 73 ? -13.639 -5.430 -8.750 1.00 95.94 73 THR A C 1
ATOM 555 O O . THR A 1 73 ? -14.586 -6.140 -8.430 1.00 95.94 73 THR A O 1
ATOM 558 N N . GLY A 1 74 ? -13.038 -4.603 -7.892 1.00 94.62 74 GLY A N 1
ATOM 559 C CA . GLY A 1 74 ? -13.332 -4.522 -6.461 1.00 94.62 74 GLY A CA 1
ATOM 560 C C . GLY A 1 74 ? -12.845 -5.730 -5.658 1.00 94.62 74 GLY A C 1
ATOM 561 O O . GLY A 1 74 ? -13.049 -5.781 -4.449 1.00 94.62 74 GLY A O 1
ATOM 562 N N . LYS A 1 75 ? -12.208 -6.713 -6.302 1.00 94.56 75 LYS A N 1
ATOM 563 C CA . LYS A 1 75 ? -11.728 -7.924 -5.636 1.00 94.56 75 LYS A CA 1
ATOM 564 C C . LYS A 1 75 ? -10.468 -7.627 -4.830 1.00 94.56 75 LYS A C 1
ATOM 566 O O . LYS A 1 75 ? -9.587 -6.906 -5.299 1.00 94.56 75 LYS A O 1
ATOM 571 N N . SER A 1 76 ? -10.378 -8.232 -3.653 1.00 93.06 76 SER A N 1
ATOM 572 C CA . SER A 1 76 ? -9.198 -8.152 -2.794 1.00 93.06 76 SER A CA 1
ATOM 573 C C . SER A 1 76 ? -7.962 -8.751 -3.472 1.00 93.06 76 SER A C 1
ATOM 575 O O . SER A 1 76 ? -8.065 -9.759 -4.170 1.00 93.06 76 SER A O 1
ATOM 577 N N . LEU A 1 77 ? -6.803 -8.116 -3.278 1.00 94.44 77 LEU A N 1
ATOM 578 C CA . LEU A 1 77 ? -5.504 -8.556 -3.806 1.00 94.44 77 LEU A CA 1
ATOM 579 C C . LEU A 1 77 ? -4.727 -9.467 -2.838 1.00 94.44 77 LEU A C 1
ATOM 581 O O . LEU A 1 77 ? -3.543 -9.719 -3.056 1.00 94.44 77 LEU A O 1
ATOM 585 N N . ASP A 1 78 ? -5.355 -9.921 -1.754 1.00 90.00 78 ASP A N 1
ATOM 586 C CA . ASP A 1 78 ? -4.754 -10.840 -0.779 1.00 90.00 78 ASP A CA 1
ATOM 587 C C . ASP A 1 78 ? -4.771 -12.310 -1.230 1.00 90.00 78 ASP A C 1
ATOM 589 O O . ASP A 1 78 ? -3.981 -13.110 -0.729 1.00 90.00 78 ASP A O 1
ATOM 593 N N . ASP A 1 79 ? -5.604 -12.656 -2.213 1.00 89.75 79 ASP A N 1
ATOM 594 C CA . ASP A 1 79 ? -5.616 -13.973 -2.847 1.00 89.75 79 ASP A CA 1
ATOM 595 C C . ASP A 1 79 ? -4.402 -14.143 -3.780 1.00 89.75 79 ASP A C 1
ATOM 597 O O . ASP A 1 79 ? -4.375 -13.671 -4.923 1.00 89.75 79 ASP A O 1
ATOM 601 N N . SER A 1 80 ? -3.380 -14.843 -3.280 1.00 85.69 80 SER A N 1
ATOM 602 C CA . SER A 1 80 ? -2.126 -15.091 -3.997 1.00 85.69 80 SER A CA 1
ATOM 603 C C . SER A 1 80 ? -2.234 -16.064 -5.175 1.00 85.69 80 SER A C 1
ATOM 605 O O . SER A 1 80 ? -1.289 -16.149 -5.971 1.00 85.69 80 SER A O 1
ATOM 607 N N . ASP A 1 81 ? -3.341 -16.802 -5.273 1.00 86.50 81 ASP A N 1
ATOM 608 C CA . ASP A 1 81 ? -3.617 -17.709 -6.386 1.00 86.50 81 ASP A CA 1
ATOM 609 C C . ASP A 1 81 ? -4.399 -16.988 -7.490 1.00 86.50 81 ASP A C 1
ATOM 611 O O . ASP A 1 81 ? -4.100 -17.169 -8.673 1.00 86.50 81 ASP A O 1
ATOM 615 N N . ALA A 1 82 ? -5.326 -16.097 -7.123 1.00 89.00 82 ALA A N 1
ATOM 616 C CA . ALA A 1 82 ? -6.040 -15.245 -8.072 1.00 89.00 82 ALA A CA 1
ATOM 617 C C . ALA A 1 82 ? -5.169 -14.110 -8.639 1.00 89.00 82 ALA A C 1
ATOM 619 O O . ALA A 1 82 ? -5.294 -13.774 -9.821 1.00 89.00 82 ALA A O 1
ATOM 620 N N . TYR A 1 83 ? -4.278 -13.526 -7.829 1.00 92.75 83 TYR A N 1
ATOM 621 C CA . TYR A 1 83 ? -3.424 -12.407 -8.230 1.00 92.75 83 TYR A CA 1
ATOM 622 C C . TYR A 1 83 ? -1.947 -12.768 -8.201 1.00 92.75 83 TYR A C 1
ATOM 624 O O . TYR A 1 83 ? -1.328 -12.999 -7.164 1.00 92.75 83 TYR A O 1
ATOM 632 N N . VAL A 1 84 ? -1.347 -12.766 -9.390 1.00 92.31 84 VAL A N 1
ATOM 633 C CA . VAL A 1 84 ? 0.022 -13.226 -9.595 1.00 92.31 84 VAL A CA 1
ATOM 634 C C . VAL A 1 84 ? 0.879 -12.158 -10.256 1.00 92.31 84 VAL A C 1
ATOM 636 O O . VAL A 1 84 ? 0.465 -11.490 -11.201 1.00 92.31 84 VAL A O 1
ATOM 639 N N . PHE A 1 85 ? 2.122 -12.028 -9.799 1.00 92.94 85 PHE A N 1
ATOM 640 C CA . PHE A 1 85 ? 3.113 -11.232 -10.513 1.00 92.94 85 PHE A CA 1
ATOM 641 C C . PHE A 1 85 ? 3.608 -12.000 -11.745 1.00 92.94 85 PHE A C 1
ATOM 643 O O . PHE A 1 85 ? 4.036 -13.151 -11.630 1.00 92.94 85 PHE A O 1
ATOM 650 N N . THR A 1 86 ? 3.606 -11.349 -12.908 1.00 94.81 86 THR A N 1
ATOM 651 C CA . THR A 1 86 ? 4.211 -11.860 -14.149 1.00 94.81 86 THR A CA 1
ATOM 652 C C . THR A 1 86 ? 5.073 -10.786 -14.821 1.00 94.81 86 THR A C 1
ATOM 654 O O . THR A 1 86 ? 5.081 -9.618 -14.420 1.00 94.81 86 THR A O 1
ATOM 657 N N . ALA A 1 87 ? 5.836 -11.180 -15.838 1.00 96.69 87 ALA A N 1
ATOM 658 C CA . ALA A 1 87 ? 6.681 -10.267 -16.589 1.00 96.69 87 ALA A CA 1
ATOM 659 C C . ALA A 1 87 ? 5.831 -9.270 -17.395 1.00 96.69 87 ALA A C 1
ATOM 661 O O . ALA A 1 87 ? 5.039 -9.650 -18.252 1.00 96.69 87 ALA A O 1
ATOM 662 N N . GLY A 1 88 ? 6.036 -7.974 -17.149 1.00 95.44 88 GLY A N 1
ATOM 663 C CA . GLY A 1 88 ? 5.364 -6.916 -17.903 1.00 95.44 88 GLY A CA 1
ATOM 664 C C . GLY A 1 88 ? 5.903 -6.737 -19.335 1.00 95.44 88 GLY A C 1
ATOM 665 O O . GLY A 1 88 ? 6.968 -7.265 -19.673 1.00 95.44 88 GLY A O 1
ATOM 666 N N . PRO A 1 89 ? 5.232 -5.917 -20.168 1.00 96.31 89 PRO A N 1
ATOM 667 C CA . PRO A 1 89 ? 5.572 -5.752 -21.588 1.00 96.31 89 PRO A CA 1
ATOM 668 C C . PRO A 1 89 ? 7.025 -5.324 -21.844 1.00 96.31 89 PRO A C 1
ATOM 670 O O . PRO A 1 89 ? 7.662 -5.775 -22.792 1.00 96.31 89 PRO A O 1
ATOM 673 N N . ALA A 1 90 ? 7.581 -4.494 -20.959 1.00 96.56 90 ALA A N 1
ATOM 674 C CA . ALA A 1 90 ? 8.945 -3.974 -21.057 1.00 96.56 90 ALA A CA 1
ATOM 675 C C . ALA A 1 90 ? 9.992 -4.803 -20.285 1.00 96.56 90 ALA A C 1
ATOM 677 O O . ALA A 1 90 ? 11.109 -4.332 -20.069 1.00 96.56 90 ALA A O 1
ATOM 678 N N . ALA A 1 91 ? 9.656 -6.013 -19.823 1.00 96.62 91 ALA A N 1
ATOM 679 C CA . ALA A 1 91 ? 10.588 -6.849 -19.069 1.00 96.62 91 ALA A CA 1
ATOM 680 C C . ALA A 1 91 ? 11.879 -7.135 -19.867 1.00 96.62 91 ALA A C 1
ATOM 682 O O . ALA A 1 91 ? 11.891 -7.124 -21.096 1.00 96.62 91 ALA A O 1
ATOM 683 N N . GLY A 1 92 ? 12.989 -7.396 -19.177 1.00 96.44 92 GLY A N 1
ATOM 684 C CA . GLY A 1 92 ? 14.208 -7.931 -19.794 1.00 96.44 92 GLY A CA 1
ATOM 685 C C . GLY A 1 92 ? 14.171 -9.459 -19.893 1.00 96.44 92 GLY A C 1
ATOM 686 O O . GLY A 1 92 ? 13.322 -10.099 -19.271 1.00 96.44 92 GLY A O 1
ATOM 687 N N . GLY A 1 93 ? 15.124 -10.052 -20.620 1.00 97.00 93 GLY A N 1
ATOM 688 C CA . GLY A 1 93 ? 15.279 -11.513 -20.721 1.00 97.00 93 GLY A CA 1
ATOM 689 C C . GLY A 1 93 ? 15.284 -12.234 -19.362 1.00 97.00 93 GLY A C 1
ATOM 690 O O . GLY A 1 93 ? 14.460 -13.128 -19.174 1.00 97.00 93 GLY A O 1
ATOM 691 N N . PRO A 1 94 ? 16.099 -11.801 -18.376 1.00 95.88 94 PRO A N 1
ATOM 692 C CA . PRO A 1 94 ? 16.128 -12.427 -17.050 1.00 95.88 94 PRO A CA 1
ATOM 693 C C . PRO A 1 94 ? 14.786 -12.377 -16.309 1.00 95.88 94 PRO A C 1
ATOM 695 O O . PRO A 1 94 ? 14.386 -13.350 -15.677 1.00 95.88 94 PRO A O 1
ATOM 698 N N . MET A 1 95 ? 14.064 -11.255 -16.410 1.00 95.12 95 MET A N 1
ATOM 699 C CA . MET A 1 95 ? 12.769 -11.090 -15.745 1.00 95.12 95 MET A CA 1
ATOM 700 C C . MET A 1 95 ? 11.698 -11.989 -16.376 1.00 95.12 95 MET A C 1
ATOM 702 O O . MET A 1 95 ? 10.939 -12.631 -15.655 1.00 95.12 95 MET A O 1
ATOM 706 N N . ARG A 1 96 ? 11.669 -12.089 -17.714 1.00 96.50 96 ARG A N 1
ATOM 707 C CA . ARG A 1 96 ? 10.783 -13.027 -18.422 1.00 96.50 96 ARG A CA 1
ATOM 708 C C . ARG A 1 96 ? 11.075 -14.472 -18.036 1.00 96.50 96 ARG A C 1
ATOM 710 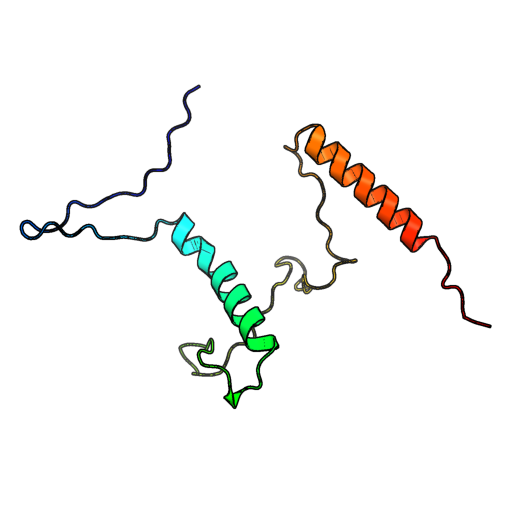O O . ARG A 1 96 ? 10.161 -15.168 -17.613 1.00 96.50 96 ARG A O 1
ATOM 717 N N . ALA A 1 97 ? 12.342 -14.882 -18.105 1.00 95.06 97 ALA A N 1
ATOM 718 C CA . ALA A 1 97 ? 12.752 -16.245 -17.777 1.00 95.06 97 ALA A CA 1
ATOM 719 C C . ALA A 1 97 ? 12.347 -16.640 -16.348 1.00 95.06 97 ALA A C 1
ATOM 721 O O . ALA A 1 97 ? 11.777 -17.710 -16.147 1.00 95.06 97 ALA A O 1
ATOM 722 N N . ARG A 1 98 ? 12.563 -15.745 -15.370 1.00 94.06 98 ARG A N 1
ATOM 723 C CA . ARG A 1 98 ? 12.155 -15.966 -13.977 1.00 94.06 98 ARG A CA 1
ATOM 724 C C . ARG A 1 98 ? 10.656 -16.239 -13.848 1.00 94.06 98 ARG A C 1
ATOM 726 O O . ARG A 1 98 ? 10.278 -17.189 -13.173 1.00 94.06 98 ARG A O 1
ATOM 733 N N . HIS A 1 99 ? 9.804 -15.420 -14.464 1.00 93.44 99 HIS A N 1
ATOM 734 C CA . HIS A 1 99 ? 8.355 -15.591 -14.331 1.00 93.44 99 HIS A CA 1
ATOM 735 C C . HIS A 1 99 ? 7.824 -16.804 -15.103 1.00 93.44 99 HIS A C 1
ATOM 737 O O . HIS A 1 99 ? 6.957 -17.498 -14.582 1.00 93.44 99 HIS A O 1
ATOM 743 N N . THR A 1 100 ? 8.388 -17.134 -16.270 1.00 93.81 100 THR A N 1
ATOM 744 C CA . THR A 1 100 ? 8.046 -18.372 -16.992 1.00 93.81 100 THR A CA 1
ATOM 745 C C . THR A 1 100 ? 8.352 -19.621 -16.161 1.00 93.81 100 THR A C 1
ATOM 747 O O . THR A 1 100 ? 7.553 -20.555 -16.134 1.00 93.81 100 THR A O 1
ATOM 750 N N . GLU A 1 101 ? 9.482 -19.633 -15.450 1.00 92.06 101 GLU A N 1
ATOM 751 C CA . GLU A 1 101 ? 9.837 -20.741 -14.559 1.00 92.06 101 GLU A CA 1
ATOM 752 C C . GLU A 1 101 ? 8.889 -20.837 -13.352 1.00 92.06 101 GLU A C 1
ATOM 754 O O . GLU A 1 101 ? 8.379 -21.914 -13.048 1.00 92.06 101 GLU A O 1
ATOM 759 N 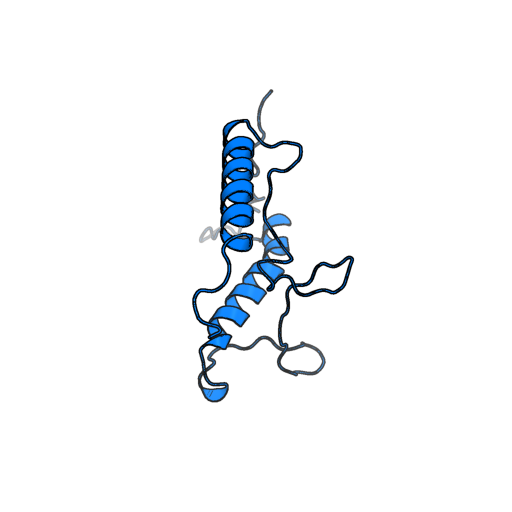N . LEU A 1 102 ? 8.558 -19.709 -12.715 1.00 90.69 102 LEU A N 1
ATOM 760 C CA . LEU A 1 102 ? 7.595 -19.679 -11.605 1.00 90.69 102 LEU A CA 1
ATOM 761 C C . LEU A 1 102 ? 6.195 -20.156 -12.024 1.00 90.69 102 LEU A C 1
ATOM 763 O O . LEU A 1 102 ? 5.527 -20.861 -11.268 1.00 90.69 102 LEU A O 1
ATOM 767 N N . GLU A 1 103 ? 5.740 -19.800 -13.227 1.00 89.94 103 GLU A N 1
ATOM 768 C CA . GLU A 1 103 ? 4.464 -20.273 -13.773 1.00 89.94 103 GLU A CA 1
ATOM 769 C C . GLU A 1 103 ? 4.457 -21.787 -14.002 1.00 89.94 103 GLU A C 1
ATOM 771 O O . GLU A 1 103 ? 3.442 -22.439 -13.749 1.00 89.94 103 GLU A O 1
ATOM 776 N N . ARG A 1 104 ? 5.580 -22.361 -14.453 1.00 90.06 104 ARG A N 1
ATOM 777 C CA . ARG A 1 104 ? 5.730 -23.812 -14.616 1.00 90.06 104 ARG A CA 1
ATOM 778 C C . ARG A 1 104 ? 5.617 -24.529 -13.270 1.00 90.06 104 ARG A C 1
ATOM 780 O O . ARG A 1 104 ? 4.827 -25.461 -13.159 1.00 90.06 104 ARG A O 1
ATOM 787 N N . GLN A 1 105 ? 6.344 -24.056 -12.257 1.00 88.94 105 GLN A N 1
ATOM 788 C CA . GLN A 1 105 ? 6.331 -24.630 -10.903 1.00 88.94 105 GLN A CA 1
ATOM 789 C C . GLN A 1 105 ? 4.949 -24.553 -10.243 1.00 88.94 105 GLN A C 1
ATOM 791 O O . GLN A 1 105 ? 4.528 -25.464 -9.533 1.00 88.94 105 GLN A O 1
ATOM 796 N N . ARG A 1 106 ? 4.213 -23.464 -10.485 1.00 85.19 106 ARG A N 1
ATOM 797 C CA . ARG A 1 106 ? 2.839 -23.322 -9.990 1.00 85.19 106 ARG A CA 1
ATOM 798 C C . ARG A 1 106 ? 1.900 -24.337 -10.631 1.00 85.19 106 ARG A C 1
ATOM 800 O O . ARG A 1 106 ? 1.180 -25.012 -9.908 1.00 85.19 106 ARG A O 1
ATOM 807 N N . ARG A 1 107 ? 1.955 -24.500 -11.958 1.00 84.56 107 ARG A N 1
ATOM 808 C CA . ARG A 1 107 ? 1.133 -25.492 -12.672 1.00 84.56 107 ARG A CA 1
ATOM 809 C C . ARG A 1 107 ? 1.433 -26.924 -12.241 1.00 84.56 107 ARG A C 1
ATOM 811 O O . ARG A 1 107 ? 0.500 -27.707 -12.138 1.00 84.56 107 ARG A O 1
ATOM 818 N N . SER A 1 108 ? 2.699 -27.263 -11.982 1.00 86.06 108 SER A N 1
ATOM 819 C CA . SER A 1 108 ? 3.046 -28.598 -11.483 1.00 86.06 108 SER A CA 1
ATOM 820 C C . SER A 1 108 ? 2.503 -28.841 -10.076 1.00 86.06 108 SER A C 1
ATOM 822 O O . SER A 1 108 ? 1.945 -29.902 -9.835 1.00 86.06 108 SER A O 1
ATOM 824 N N . ARG A 1 109 ? 2.581 -27.848 -9.177 1.00 81.69 109 ARG A N 1
ATOM 825 C CA . ARG A 1 109 ? 2.026 -27.955 -7.817 1.00 81.69 109 ARG A CA 1
ATOM 826 C C . ARG A 1 109 ? 0.502 -28.092 -7.808 1.00 81.69 109 ARG A C 1
ATOM 828 O O . ARG A 1 109 ? -0.031 -28.837 -7.004 1.00 81.69 109 ARG A O 1
ATOM 835 N N . SER A 1 110 ? -0.201 -27.403 -8.707 1.00 74.56 110 SER A N 1
ATOM 836 C CA . SER A 1 110 ? -1.660 -27.537 -8.840 1.00 74.56 110 SER A CA 1
ATOM 837 C C . SER A 1 110 ? -2.106 -28.852 -9.499 1.00 74.56 110 SER A C 1
ATOM 839 O O . SER A 1 110 ? -3.294 -29.153 -9.479 1.00 74.56 110 SER A O 1
ATOM 841 N N . ALA A 1 111 ? -1.191 -29.607 -10.119 1.00 70.38 111 ALA A N 1
ATOM 842 C CA . ALA A 1 111 ? -1.478 -30.883 -10.780 1.00 70.38 111 ALA A CA 1
ATOM 843 C C . ALA A 1 111 ? -1.191 -32.110 -9.892 1.00 70.38 111 ALA A C 1
ATOM 845 O O . ALA A 1 111 ? -1.479 -33.234 -10.301 1.00 70.38 111 ALA A O 1
ATOM 846 N N . GLU A 1 112 ? -0.620 -31.910 -8.703 1.00 55.66 112 GLU A N 1
ATOM 847 C CA . GLU A 1 112 ? -0.357 -32.970 -7.734 1.00 55.66 112 GLU A CA 1
ATOM 848 C C . GLU A 1 112 ? -1.616 -33.176 -6.867 1.00 55.66 112 GLU A C 1
ATOM 850 O O . GLU A 1 112 ? -2.065 -32.227 -6.221 1.00 55.66 112 GLU A O 1
ATOM 855 N N . PRO A 1 113 ? -2.261 -34.359 -6.890 1.00 56.16 113 PRO A N 1
ATOM 856 C CA . PRO A 1 113 ? -3.440 -34.608 -6.069 1.00 56.16 113 PRO A CA 1
ATOM 857 C C . PRO A 1 113 ? -3.043 -34.697 -4.590 1.00 56.16 113 PRO A C 1
ATOM 859 O O . PRO A 1 113 ? -2.065 -35.362 -4.254 1.00 56.16 113 PRO A O 1
ATOM 862 N N . GLU A 1 114 ? -3.826 -34.052 -3.719 1.00 50.19 114 GLU A N 1
ATOM 863 C CA . GLU A 1 114 ? -3.721 -34.134 -2.254 1.00 50.19 114 GLU A CA 1
ATOM 864 C C . GLU A 1 114 ? -3.570 -35.602 -1.794 1.00 50.19 114 GLU A C 1
ATOM 866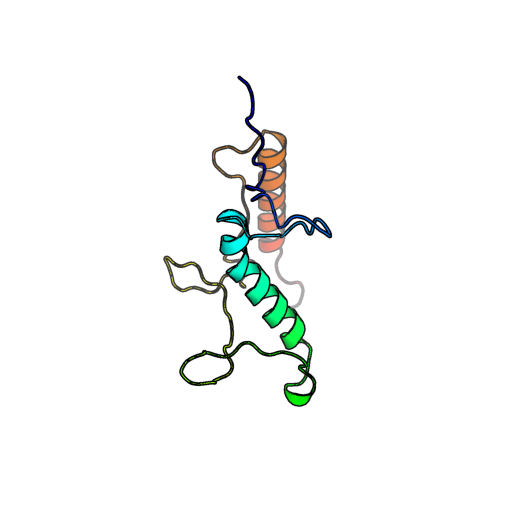 O O . GLU A 1 114 ? -4.507 -36.397 -1.955 1.00 50.19 114 GLU A O 1
ATOM 871 N N . PRO A 1 115 ? -2.419 -36.004 -1.224 1.00 50.09 115 PRO A N 1
ATOM 872 C CA . PRO A 1 115 ? -2.248 -37.352 -0.710 1.00 50.09 115 PRO A CA 1
ATOM 873 C C . PRO A 1 115 ? -2.934 -37.445 0.657 1.00 50.09 115 PRO A C 1
ATOM 875 O O . PRO A 1 115 ? -2.330 -37.127 1.679 1.00 50.09 115 PRO A O 1
ATOM 878 N N . GLY A 1 116 ? -4.199 -37.877 0.695 1.00 58.12 116 GLY A N 1
ATOM 879 C CA . GLY A 1 116 ? -4.856 -38.144 1.983 1.00 58.12 116 GLY A CA 1
ATOM 880 C C . GLY A 1 116 ? -6.380 -38.213 2.054 1.00 58.12 116 GLY A C 1
ATOM 881 O O . GLY A 1 116 ? -6.898 -38.230 3.165 1.00 58.12 116 GLY A O 1
ATOM 882 N N . ALA A 1 117 ? -7.119 -38.264 0.944 1.00 52.41 117 ALA A N 1
ATOM 883 C CA . ALA A 1 117 ? -8.554 -38.567 0.986 1.00 52.41 117 ALA A CA 1
ATOM 884 C C . ALA A 1 117 ? -8.794 -40.066 0.724 1.00 52.41 117 ALA A C 1
ATOM 886 O O . ALA A 1 117 ? -9.168 -40.456 -0.383 1.00 52.41 117 ALA A O 1
ATOM 887 N N . ALA A 1 118 ? -8.531 -40.901 1.732 1.00 43.62 118 ALA A N 1
ATOM 888 C CA . ALA A 1 118 ? -8.969 -42.296 1.808 1.00 43.62 118 ALA A CA 1
ATOM 889 C C . ALA A 1 118 ? -9.349 -42.640 3.251 1.00 43.62 118 ALA A C 1
ATOM 891 O O . ALA A 1 118 ? -8.563 -42.280 4.156 1.00 43.62 118 ALA A O 1
#